Protein AF-A0A7Y8I8N2-F1 (afdb_monomer_lite)

Radius of gyration: 22.4 Å; chains: 1; bounding box: 40×71×46 Å

Secondary structure (DSSP, 8-state):
---SHHHHSSSTTSSSSS------------HHHHHHHTTGGGTEEBGGGTB--S-TTPEE-TT--TT--HHHHHHHHTTSS-BTTB--SS---S-HHHHHHHHHHHHHHHHHTT-

pLDDT: mean 79.4, std 19.0, range [38.12, 97.25]

Sequence (115 aa):
MKNSYIYFLSVLTILTFYGFSGSNYFSKEDGKKIFVDQKCISCHSVKSFDLISKKKDATDFSSGNKTWTAEFLSQYLKKEIKLDGALHKNIFKGTDDQLKTLIDWLLALKTQSKK

Structure (mmCIF, N/CA/C/O backbone):
data_AF-A0A7Y8I8N2-F1
#
_entry.id   AF-A0A7Y8I8N2-F1
#
loop_
_atom_site.group_PDB
_atom_site.id
_atom_site.type_symbol
_atom_site.label_atom_id
_atom_site.label_alt_id
_atom_site.label_comp_id
_atom_site.label_asym_id
_atom_site.label_entity_id
_atom_site.label_seq_id
_atom_site.pdbx_PDB_ins_code
_atom_site.Cartn_x
_atom_site.Cartn_y
_atom_site.Cartn_z
_atom_site.occupancy
_atom_site.B_iso_or_equiv
_atom_site.auth_seq_id
_atom_site.auth_comp_id
_atom_site.auth_asym_id
_atom_site.auth_atom_id
_atom_site.pdbx_PDB_model_num
ATOM 1 N N . MET A 1 1 ? -18.985 -58.418 31.004 1.00 50.75 1 MET A N 1
ATOM 2 C CA . MET A 1 1 ? -17.707 -57.859 30.507 1.00 50.75 1 MET A CA 1
ATOM 3 C C . MET A 1 1 ? -17.986 -57.034 29.251 1.00 50.75 1 MET A C 1
ATOM 5 O O . MET A 1 1 ? -17.955 -57.576 28.158 1.00 50.75 1 MET A O 1
ATOM 9 N N . LYS A 1 2 ? -18.413 -55.772 29.390 1.00 53.31 2 LYS A N 1
ATOM 10 C CA . LYS A 1 2 ? -18.952 -54.990 28.256 1.00 53.31 2 LYS A CA 1
ATOM 11 C C . LYS A 1 2 ? -18.627 -53.491 28.325 1.00 53.31 2 LYS A C 1
ATOM 13 O O . LYS A 1 2 ? -19.376 -52.692 27.802 1.00 53.31 2 LYS A O 1
ATOM 18 N N . ASN A 1 3 ? -17.512 -53.085 28.936 1.00 54.12 3 ASN A N 1
ATOM 19 C CA . ASN A 1 3 ? -17.167 -51.654 29.027 1.00 54.12 3 ASN A CA 1
ATOM 20 C C . ASN A 1 3 ? -15.689 -51.328 28.765 1.00 54.12 3 ASN A C 1
ATOM 22 O O . ASN A 1 3 ? -15.259 -50.213 29.027 1.00 54.12 3 ASN A O 1
ATOM 26 N N . SER A 1 4 ? -14.907 -52.253 28.200 1.00 54.69 4 SER A N 1
ATOM 27 C CA . SER A 1 4 ? -13.488 -51.985 27.913 1.00 54.69 4 SER A CA 1
ATOM 28 C C . SER A 1 4 ? -13.265 -51.246 26.580 1.00 54.69 4 SER A C 1
ATOM 3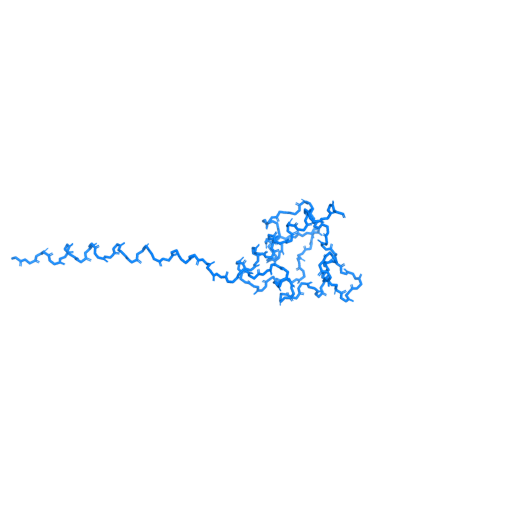0 O O . SER A 1 4 ? -12.298 -50.506 26.440 1.00 54.69 4 SER A O 1
ATOM 32 N N . TYR A 1 5 ? -14.207 -51.340 25.635 1.00 56.31 5 TYR A N 1
ATOM 33 C CA . TYR A 1 5 ? -14.084 -50.699 24.317 1.00 56.31 5 TYR A CA 1
ATOM 34 C C . TYR A 1 5 ? -14.380 -49.189 24.309 1.00 56.31 5 TYR A C 1
ATOM 36 O O . TYR A 1 5 ? -13.996 -48.504 23.369 1.00 56.31 5 TYR A O 1
ATOM 44 N N . ILE A 1 6 ? -15.018 -48.649 25.355 1.00 54.25 6 ILE A N 1
ATOM 45 C CA . ILE A 1 6 ? -15.350 -47.214 25.444 1.00 54.25 6 ILE A CA 1
ATOM 46 C C . ILE A 1 6 ? -14.139 -46.383 25.901 1.00 54.25 6 ILE A C 1
ATOM 48 O O . ILE A 1 6 ? -13.998 -45.236 25.491 1.00 54.25 6 ILE A O 1
ATOM 52 N N . TYR A 1 7 ? -13.219 -46.969 26.673 1.00 50.97 7 TYR A N 1
ATOM 53 C CA . TYR A 1 7 ? -12.001 -46.283 27.124 1.00 50.97 7 TYR A CA 1
ATOM 54 C C . TYR A 1 7 ? -10.848 -46.348 26.115 1.00 50.97 7 TYR A C 1
ATOM 56 O O . TYR A 1 7 ? -9.945 -45.522 26.166 1.00 50.97 7 TYR A O 1
ATOM 64 N N . PHE A 1 8 ? -10.888 -47.286 25.163 1.00 50.41 8 PHE A N 1
ATOM 65 C CA . PHE A 1 8 ? -9.920 -47.335 24.061 1.00 50.41 8 PHE A CA 1
ATOM 66 C C . PHE A 1 8 ? -10.277 -46.376 22.911 1.00 50.41 8 PHE A C 1
ATOM 68 O O . PHE A 1 8 ? -9.403 -45.995 22.137 1.00 50.41 8 PHE A O 1
ATOM 75 N N . LEU A 1 9 ? -11.543 -45.949 22.816 1.00 50.72 9 LEU A N 1
ATOM 76 C CA . LEU A 1 9 ? -12.020 -45.025 21.781 1.00 50.72 9 LEU A CA 1
ATOM 77 C C . LEU A 1 9 ? -11.832 -43.540 22.147 1.00 50.72 9 LEU A C 1
ATOM 79 O O . LEU A 1 9 ? -11.885 -42.682 21.272 1.00 50.72 9 LEU A O 1
ATOM 83 N N . SER A 1 10 ? -11.607 -43.224 23.424 1.00 49.69 10 SER A N 1
ATOM 84 C CA . SER A 1 10 ? -11.447 -41.850 23.922 1.00 49.69 10 SER A CA 1
ATOM 85 C C . SER A 1 10 ? -9.995 -41.362 23.972 1.00 49.69 10 SER A C 1
ATOM 87 O O . SER A 1 10 ? -9.762 -40.164 24.101 1.00 49.69 10 SER A O 1
ATOM 89 N N . VAL A 1 11 ? -9.011 -42.253 23.815 1.00 51.78 11 VAL A N 1
ATOM 90 C CA . VAL A 1 11 ? -7.581 -41.881 23.784 1.00 51.78 11 VAL A CA 1
ATOM 91 C C . VAL A 1 11 ? -7.078 -41.649 22.350 1.00 51.78 11 VAL A C 1
ATOM 93 O O . VAL A 1 11 ? -6.080 -40.962 22.148 1.00 51.78 11 VAL A O 1
ATOM 96 N N . LEU A 1 12 ? -7.797 -42.135 21.329 1.00 50.66 12 LEU A N 1
ATOM 97 C CA . LEU A 1 12 ? -7.405 -41.972 19.921 1.00 50.66 12 LEU A CA 1
ATOM 98 C C . LEU A 1 12 ? -7.930 -40.683 19.257 1.00 50.66 12 LEU A C 1
ATOM 100 O O . LEU A 1 12 ? -7.513 -40.352 18.152 1.00 50.66 12 LEU A O 1
ATOM 104 N N . THR A 1 13 ? -8.812 -39.928 19.914 1.00 50.84 13 THR A N 1
ATOM 105 C CA . THR A 1 13 ? -9.381 -38.661 19.403 1.00 50.84 13 THR A CA 1
ATOM 106 C C . THR A 1 13 ? -8.628 -37.408 19.860 1.00 50.84 13 THR A C 1
ATOM 108 O O . THR A 1 13 ? -9.007 -36.299 19.495 1.00 50.84 13 THR A O 1
ATOM 111 N N . ILE A 1 14 ? -7.534 -37.563 20.615 1.00 53.31 14 ILE A N 1
ATOM 112 C CA . ILE A 1 14 ? -6.675 -36.448 21.061 1.00 53.31 14 ILE A CA 1
ATOM 113 C C . ILE A 1 14 ? -5.451 -36.269 20.130 1.00 53.31 14 ILE A C 1
ATOM 115 O O . ILE A 1 14 ? -4.766 -35.252 20.190 1.00 53.31 14 ILE A O 1
ATOM 119 N N . LEU A 1 15 ? -5.210 -37.192 19.186 1.00 51.09 15 LEU A N 1
ATOM 120 C CA . LEU A 1 15 ? -4.103 -37.099 18.217 1.00 51.09 15 LEU A CA 1
ATOM 121 C C . LEU A 1 15 ? -4.466 -36.482 16.853 1.00 51.09 15 LEU A C 1
ATOM 123 O O . LEU A 1 15 ? -3.602 -36.383 15.988 1.00 51.09 15 LEU A O 1
ATOM 127 N N . THR A 1 16 ? -5.700 -36.023 16.643 1.00 50.25 16 THR A N 1
ATOM 128 C CA . THR A 1 16 ? -6.102 -35.324 15.403 1.00 50.25 16 THR A CA 1
ATOM 129 C C . THR A 1 16 ? -6.195 -33.803 15.553 1.00 50.25 16 THR A C 1
ATOM 131 O O . THR A 1 16 ? -6.553 -33.124 14.597 1.00 50.25 16 THR A O 1
ATOM 134 N N . PHE A 1 17 ? -5.828 -33.246 16.714 1.00 54.56 17 PHE A N 1
ATOM 135 C CA . PHE A 1 17 ? -5.774 -31.792 16.952 1.00 54.56 17 PHE A CA 1
ATOM 136 C C . PHE A 1 17 ? -4.346 -31.245 17.141 1.00 54.56 17 PHE A C 1
ATOM 138 O O . PHE A 1 17 ? -4.160 -30.141 17.639 1.00 54.56 17 PHE A O 1
ATOM 145 N N . TYR A 1 18 ? -3.330 -31.998 16.710 1.00 57.81 18 TYR A N 1
ATOM 146 C CA . TYR A 1 18 ? -1.917 -31.585 16.723 1.00 57.81 18 TYR A CA 1
ATOM 147 C C . TYR A 1 18 ? -1.299 -31.603 15.317 1.00 57.81 18 TYR A C 1
ATOM 149 O O . TYR A 1 18 ? -0.175 -32.054 15.121 1.00 57.81 18 TYR A O 1
ATOM 157 N N . GLY A 1 19 ? -2.049 -31.143 14.310 1.00 56.31 19 GLY A N 1
ATOM 158 C CA . GLY A 1 19 ? -1.653 -31.339 12.912 1.00 56.31 19 GLY A CA 1
ATOM 159 C C . GLY A 1 19 ? -2.003 -30.239 11.918 1.00 56.31 19 GLY A C 1
ATOM 160 O O . GLY A 1 19 ? -1.850 -30.475 10.727 1.00 56.31 19 GLY A O 1
ATOM 161 N N . PHE A 1 20 ? -2.433 -29.050 12.350 1.00 54.66 20 PHE A N 1
ATOM 162 C CA . PHE A 1 20 ? -2.443 -27.879 11.463 1.00 54.66 20 PHE A CA 1
ATOM 163 C C . PHE A 1 20 ? -1.646 -26.726 12.069 1.00 54.66 20 PHE A C 1
ATOM 165 O O . PHE A 1 20 ? -2.067 -25.577 12.087 1.00 54.66 20 PHE A O 1
ATOM 172 N N . SER A 1 21 ? -0.419 -27.027 12.488 1.00 53.41 21 SER A N 1
ATOM 173 C CA . SER A 1 21 ? 0.658 -26.085 12.203 1.00 53.41 21 SER A CA 1
ATOM 174 C C . SER A 1 21 ? 0.997 -26.263 10.730 1.00 53.41 21 SER A C 1
ATOM 176 O O . SER A 1 21 ? 2.037 -26.822 10.377 1.00 53.41 21 SER A O 1
ATOM 178 N N . GLY A 1 22 ? 0.086 -25.810 9.863 1.00 4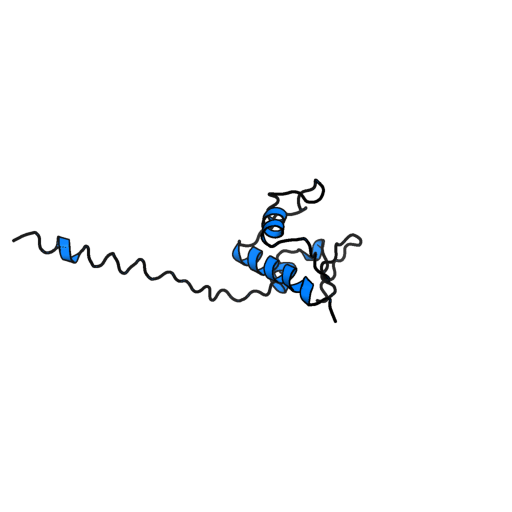6.97 22 GLY A N 1
ATOM 179 C CA . GLY A 1 22 ? 0.484 -25.327 8.558 1.00 46.97 22 GLY A CA 1
ATOM 180 C C . GLY A 1 22 ? 1.473 -24.213 8.847 1.00 46.97 22 GLY A C 1
ATOM 181 O O . GLY A 1 22 ? 1.100 -23.061 9.032 1.00 46.97 22 GLY A O 1
ATOM 182 N N . SER A 1 23 ? 2.750 -24.574 8.988 1.00 46.97 23 SER A N 1
ATOM 183 C CA . SER A 1 23 ? 3.807 -23.648 8.650 1.00 46.97 23 SER A CA 1
ATOM 184 C C . SER A 1 23 ? 3.443 -23.248 7.243 1.00 46.97 23 SER A C 1
ATOM 186 O O . SER A 1 23 ? 3.460 -24.066 6.321 1.00 46.97 23 SER A O 1
ATOM 188 N N . ASN A 1 24 ? 2.935 -22.030 7.133 1.00 47.16 24 ASN A N 1
ATOM 189 C CA . ASN A 1 24 ? 2.609 -21.452 5.869 1.00 47.16 24 ASN A CA 1
ATOM 190 C C . ASN A 1 24 ? 3.947 -21.331 5.124 1.00 47.16 24 ASN A C 1
ATOM 192 O O . ASN A 1 24 ? 4.558 -20.269 5.098 1.00 47.16 24 ASN A O 1
ATOM 196 N N . TYR A 1 25 ? 4.396 -22.414 4.480 1.00 47.25 25 TYR A N 1
ATOM 197 C CA . TYR A 1 25 ? 5.243 -22.401 3.291 1.00 47.25 25 TYR A CA 1
ATOM 198 C C . TYR A 1 25 ? 4.396 -21.851 2.135 1.00 47.25 25 TYR A C 1
ATOM 200 O O . TYR A 1 25 ? 4.304 -22.413 1.049 1.00 47.25 25 TYR A O 1
ATOM 208 N N . PHE A 1 26 ? 3.707 -20.748 2.408 1.00 43.16 26 PHE A N 1
ATOM 209 C CA . PHE A 1 26 ? 3.070 -19.917 1.424 1.00 43.16 26 PHE A CA 1
ATOM 210 C C . PHE A 1 26 ? 4.253 -19.213 0.802 1.00 43.16 26 PHE A C 1
ATOM 212 O O . PHE A 1 26 ? 5.087 -18.638 1.510 1.00 43.16 26 PHE A O 1
ATOM 219 N N . SER A 1 27 ? 4.396 -19.380 -0.508 1.00 46.03 27 SER A N 1
ATOM 220 C CA . SER A 1 27 ? 5.404 -18.686 -1.291 1.00 46.03 27 SER A CA 1
ATOM 221 C C . SER A 1 27 ? 5.476 -17.260 -0.767 1.00 46.03 27 SER A C 1
ATOM 223 O O . SER A 1 27 ? 4.440 -16.609 -0.666 1.00 46.03 27 SER A O 1
ATOM 225 N N . LYS A 1 28 ? 6.660 -16.828 -0.324 1.00 51.91 28 LYS A N 1
ATOM 226 C CA . LYS A 1 28 ? 6.896 -15.480 0.192 1.00 51.91 28 LYS A CA 1
ATOM 227 C C . LYS A 1 28 ? 6.669 -14.515 -0.971 1.00 51.91 28 LYS A C 1
ATOM 229 O O . LYS A 1 28 ? 7.619 -14.111 -1.634 1.00 51.91 28 LYS A O 1
ATOM 234 N N . GLU A 1 29 ? 5.407 -14.265 -1.306 1.00 58.75 29 GLU A N 1
ATOM 235 C CA . GLU A 1 29 ? 5.004 -13.313 -2.321 1.00 58.75 29 GLU A CA 1
ATOM 236 C C . GLU A 1 29 ? 5.594 -11.989 -1.863 1.00 58.75 29 GLU A C 1
ATOM 238 O O . GLU A 1 29 ? 5.284 -11.501 -0.782 1.00 58.75 29 GLU A O 1
ATOM 243 N N . ASP A 1 30 ? 6.542 -11.460 -2.629 1.00 84.19 30 ASP A N 1
ATOM 244 C CA . ASP A 1 30 ? 7.185 -10.201 -2.283 1.00 84.19 30 ASP A CA 1
ATOM 245 C C . ASP A 1 30 ? 6.102 -9.111 -2.193 1.00 84.19 30 ASP A C 1
ATOM 247 O O . ASP A 1 30 ? 5.234 -9.019 -3.067 1.00 84.19 30 ASP A O 1
ATOM 251 N N . GLY A 1 31 ? 6.138 -8.263 -1.162 1.00 90.38 31 GLY A N 1
ATOM 252 C CA . GLY A 1 31 ? 5.200 -7.146 -1.033 1.00 90.38 31 GLY A CA 1
ATOM 253 C C . GLY A 1 31 ? 5.213 -6.240 -2.270 1.00 90.38 31 GLY A C 1
ATOM 254 O O . GLY A 1 31 ? 4.163 -5.726 -2.664 1.00 90.38 31 GLY A O 1
ATOM 255 N N . LYS A 1 32 ? 6.356 -6.157 -2.972 1.00 91.81 32 LYS A N 1
ATOM 256 C CA . LYS A 1 32 ? 6.457 -5.522 -4.296 1.00 91.81 32 LYS A CA 1
ATOM 257 C C . LYS A 1 32 ? 5.524 -6.168 -5.327 1.00 91.81 32 LYS A C 1
ATOM 259 O O . LYS A 1 32 ? 4.849 -5.462 -6.075 1.00 91.81 32 LYS A O 1
ATOM 264 N N . LYS A 1 33 ? 5.479 -7.501 -5.388 1.00 94.00 33 LYS A N 1
ATOM 265 C CA . LYS A 1 33 ? 4.609 -8.249 -6.306 1.00 94.00 33 LYS A CA 1
ATOM 266 C C . LYS A 1 33 ? 3.139 -8.025 -5.959 1.00 94.00 33 LYS A C 1
ATOM 268 O O . LYS A 1 33 ? 2.359 -7.697 -6.850 1.00 94.00 33 LYS A O 1
ATOM 273 N N . ILE A 1 34 ? 2.783 -8.095 -4.676 1.00 95.12 34 ILE A N 1
ATOM 274 C CA . ILE A 1 34 ? 1.408 -7.849 -4.213 1.00 95.12 34 ILE A CA 1
ATOM 275 C C . ILE A 1 34 ? 0.954 -6.432 -4.587 1.00 95.12 34 ILE A C 1
ATOM 277 O O . ILE A 1 34 ? -0.161 -6.254 -5.069 1.00 95.12 34 ILE A O 1
ATOM 281 N N . PHE A 1 35 ? 1.821 -5.424 -4.450 1.00 94.62 35 PHE A N 1
ATOM 282 C CA . PHE A 1 35 ? 1.521 -4.044 -4.849 1.00 94.62 35 PHE A CA 1
ATOM 283 C C . PHE A 1 35 ? 1.140 -3.923 -6.337 1.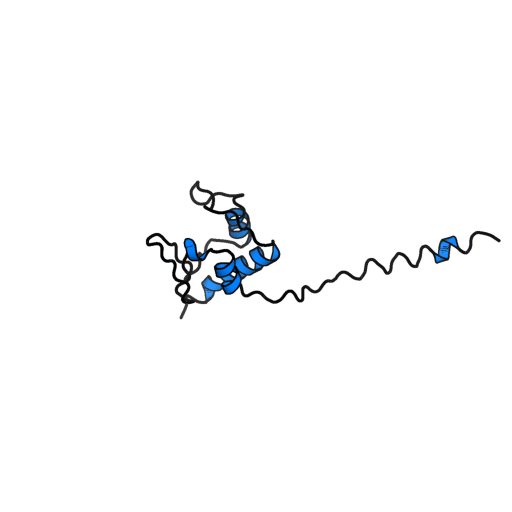00 94.62 35 PHE A C 1
ATOM 285 O O . PHE A 1 35 ? 0.231 -3.169 -6.701 1.00 94.62 35 PHE A O 1
ATOM 292 N N . VAL A 1 36 ? 1.820 -4.670 -7.210 1.00 94.19 36 VAL A N 1
ATOM 293 C CA . VAL A 1 36 ? 1.527 -4.696 -8.649 1.00 94.19 36 VAL A CA 1
ATOM 294 C C . VAL A 1 36 ? 0.247 -5.484 -8.931 1.00 94.19 36 VAL A C 1
ATOM 296 O O . VAL A 1 36 ? -0.655 -4.961 -9.589 1.00 94.19 36 VAL A O 1
ATOM 299 N N . ASP A 1 37 ? 0.133 -6.696 -8.390 1.00 94.94 37 ASP A N 1
ATOM 300 C CA . ASP A 1 37 ? -0.990 -7.609 -8.638 1.00 94.94 37 ASP A CA 1
ATOM 301 C C . ASP A 1 37 ? -2.320 -7.039 -8.121 1.00 94.94 37 ASP A C 1
ATOM 303 O O . ASP A 1 37 ? -3.358 -7.144 -8.777 1.00 94.94 37 ASP A O 1
ATOM 307 N N . GLN A 1 38 ? -2.282 -6.340 -6.983 1.00 95.25 38 GLN A N 1
ATOM 308 C CA . GLN A 1 38 ? -3.434 -5.656 -6.383 1.00 95.25 38 GLN A CA 1
ATOM 309 C C . GLN A 1 38 ? -3.683 -4.266 -6.991 1.00 95.25 38 GLN A C 1
ATOM 311 O O . GLN A 1 38 ? -4.518 -3.500 -6.506 1.00 95.25 38 GLN A O 1
ATOM 316 N N . LYS A 1 39 ? -2.997 -3.938 -8.097 1.00 94.62 39 LYS A N 1
ATOM 317 C CA . LYS A 1 39 ? -3.174 -2.713 -8.890 1.00 94.62 39 LYS A CA 1
ATOM 318 C C . LYS A 1 39 ? -2.935 -1.422 -8.100 1.00 94.62 39 LYS A C 1
ATO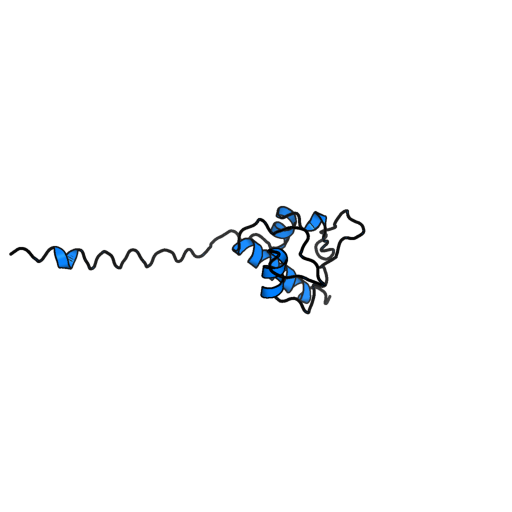M 320 O O . LYS A 1 39 ? -3.446 -0.367 -8.491 1.00 94.62 39 LYS A O 1
ATOM 325 N N . CYS A 1 40 ? -2.126 -1.449 -7.041 1.00 94.88 40 CYS A N 1
ATOM 326 C CA . CYS A 1 40 ? -1.782 -0.254 -6.265 1.00 94.88 40 CYS A CA 1
ATOM 327 C C . CYS A 1 40 ? -1.061 0.792 -7.139 1.00 94.88 40 CYS A C 1
ATOM 329 O O . CYS A 1 40 ? -1.336 1.988 -7.023 1.00 94.88 40 CYS A O 1
ATOM 331 N N . ILE A 1 41 ? -0.254 0.340 -8.111 1.00 94.94 41 ILE A N 1
ATOM 332 C CA . ILE A 1 41 ? 0.454 1.198 -9.083 1.00 94.94 41 ILE A CA 1
ATOM 333 C C . ILE A 1 41 ? -0.478 2.070 -9.951 1.00 94.94 41 ILE A C 1
ATOM 335 O O . ILE A 1 41 ? -0.072 3.075 -10.535 1.00 94.94 41 ILE A O 1
ATOM 339 N N . SER A 1 42 ? -1.771 1.737 -10.024 1.00 94.06 42 SER A N 1
ATOM 340 C CA . SER A 1 42 ? -2.754 2.535 -10.773 1.00 94.06 42 SER A CA 1
ATOM 341 C C . SER A 1 42 ? -3.010 3.922 -10.168 1.00 94.06 42 SER A C 1
ATOM 343 O O . SER A 1 42 ? -3.500 4.807 -10.872 1.00 94.06 42 SER A O 1
ATOM 345 N N . CYS A 1 43 ? -2.687 4.114 -8.885 1.00 95.06 43 CYS A N 1
ATOM 346 C CA . CYS A 1 43 ? -2.865 5.372 -8.155 1.00 95.06 43 CYS A CA 1
ATOM 347 C C . CYS A 1 43 ? -1.636 5.785 -7.336 1.00 95.06 43 CYS A C 1
ATOM 349 O O . CYS A 1 43 ? -1.566 6.933 -6.911 1.00 95.06 43 CYS A O 1
ATOM 351 N N . HIS A 1 44 ? -0.692 4.874 -7.101 1.00 94.38 44 HIS A N 1
ATOM 352 C CA . HIS A 1 44 ? 0.464 5.108 -6.244 1.00 94.38 44 HIS A CA 1
ATOM 353 C C . HIS A 1 44 ? 1.762 4.771 -6.968 1.00 94.38 44 HIS A C 1
ATOM 355 O O . HIS A 1 44 ? 1.775 3.922 -7.855 1.00 94.38 44 HIS A O 1
ATOM 361 N N . SER A 1 45 ? 2.855 5.416 -6.576 1.00 94.94 45 SER A N 1
ATOM 362 C CA . SER A 1 45 ? 4.200 5.079 -7.049 1.00 94.94 45 SER A CA 1
ATOM 363 C C . SER A 1 45 ? 5.072 4.584 -5.894 1.00 94.94 45 SER A C 1
ATOM 365 O O . SER A 1 45 ? 4.817 4.903 -4.735 1.00 94.94 45 SER A O 1
ATOM 367 N N . VAL A 1 46 ? 6.099 3.806 -6.228 1.00 92.25 46 VAL A N 1
ATOM 368 C CA . VAL A 1 46 ? 7.266 3.525 -5.385 1.00 92.25 46 VAL A CA 1
ATOM 369 C C . VAL A 1 46 ? 8.487 3.661 -6.291 1.00 92.25 46 VAL A C 1
ATOM 371 O O . VAL A 1 46 ? 9.004 2.683 -6.837 1.00 92.25 46 VAL A O 1
ATOM 374 N N . LYS A 1 47 ? 8.901 4.907 -6.524 1.00 90.44 47 LYS A N 1
ATOM 375 C CA . LYS A 1 47 ? 10.015 5.259 -7.419 1.00 90.44 47 LYS A CA 1
ATOM 376 C C . LYS A 1 47 ? 11.332 4.586 -7.032 1.00 90.44 47 LYS A C 1
ATOM 378 O O . LYS A 1 47 ? 12.074 4.205 -7.924 1.00 90.44 47 LYS A O 1
ATOM 383 N N . SER A 1 48 ? 11.590 4.357 -5.741 1.00 86.94 48 SER A N 1
ATOM 384 C CA . SER A 1 48 ? 12.778 3.617 -5.274 1.00 86.94 48 SER A CA 1
ATOM 385 C C . SER A 1 48 ? 12.848 2.158 -5.753 1.00 86.94 48 SER A C 1
ATOM 387 O O . SER A 1 48 ? 13.893 1.528 -5.631 1.00 86.94 48 SER A O 1
ATOM 389 N N . PHE A 1 49 ? 11.755 1.622 -6.308 1.00 87.62 49 PHE A N 1
ATOM 390 C CA . PHE A 1 49 ? 11.659 0.276 -6.881 1.00 87.62 49 PHE A CA 1
ATOM 391 C C . PHE A 1 49 ? 11.202 0.284 -8.352 1.00 87.62 49 PHE A C 1
ATOM 393 O O . PHE A 1 49 ? 10.724 -0.749 -8.839 1.00 87.62 49 PHE A O 1
ATOM 400 N N . ASP A 1 50 ? 11.307 1.433 -9.032 1.00 89.50 50 ASP A N 1
ATOM 401 C CA . ASP A 1 50 ? 10.875 1.662 -10.421 1.00 89.50 50 ASP A CA 1
ATOM 402 C C . ASP A 1 50 ? 9.384 1.372 -10.678 1.00 89.50 50 ASP A C 1
ATOM 404 O O . ASP A 1 50 ? 8.952 1.082 -11.795 1.00 89.50 50 ASP A O 1
ATOM 408 N N . LEU A 1 51 ? 8.555 1.467 -9.635 1.00 91.56 51 LEU A N 1
ATOM 409 C CA . LEU A 1 51 ? 7.107 1.311 -9.742 1.00 91.56 51 LEU A CA 1
ATOM 410 C C . LEU A 1 51 ? 6.463 2.679 -9.956 1.00 91.56 51 LEU A C 1
ATOM 412 O O . LEU A 1 51 ? 6.127 3.378 -9.001 1.00 91.56 51 LEU A O 1
ATOM 416 N N . ILE A 1 52 ? 6.303 3.069 -11.218 1.00 93.19 52 ILE A N 1
ATOM 417 C CA . ILE A 1 52 ? 5.824 4.402 -11.597 1.00 93.19 52 ILE A CA 1
ATOM 418 C C . ILE A 1 52 ? 4.366 4.347 -12.053 1.00 93.19 52 ILE A C 1
ATOM 420 O O . ILE A 1 52 ? 4.024 3.678 -13.031 1.00 93.19 52 ILE A O 1
ATOM 424 N N . SER A 1 53 ? 3.497 5.091 -11.368 1.00 94.69 53 SER A N 1
ATOM 425 C CA . SER A 1 53 ? 2.128 5.292 -11.834 1.00 94.69 53 SER A CA 1
ATOM 426 C C . SER A 1 53 ? 2.088 6.199 -13.062 1.00 94.69 53 SER A C 1
ATOM 428 O O . SER A 1 53 ? 2.844 7.160 -13.175 1.00 94.69 53 SER A O 1
ATOM 430 N N . LYS A 1 54 ? 1.128 5.951 -13.957 1.00 91.12 54 LYS A N 1
ATOM 431 C CA . LYS A 1 54 ? 0.854 6.830 -15.107 1.00 91.12 54 LYS A CA 1
ATOM 432 C C . LYS A 1 54 ? 0.056 8.086 -14.727 1.00 91.12 54 LYS A C 1
ATOM 434 O O . LYS A 1 54 ? -0.137 8.961 -15.568 1.00 91.12 54 LYS A O 1
ATOM 439 N N . LYS A 1 55 ? -0.455 8.170 -13.494 1.00 91.19 55 LYS A N 1
ATOM 440 C CA . LYS A 1 55 ? -1.243 9.315 -13.023 1.00 91.19 55 LYS A CA 1
ATOM 441 C C . LYS A 1 55 ? -0.345 10.451 -12.541 1.00 91.19 55 LYS A C 1
ATOM 443 O O . LYS A 1 55 ? 0.618 10.220 -11.818 1.00 91.19 55 LYS A O 1
ATOM 448 N N . LYS A 1 56 ? -0.706 11.685 -12.905 1.00 85.81 56 LYS A N 1
ATOM 449 C CA . LYS A 1 56 ? 0.014 12.904 -12.494 1.00 85.81 56 LYS A CA 1
ATOM 450 C C . LYS A 1 56 ? -0.128 13.194 -10.996 1.00 85.81 56 LYS A C 1
ATOM 452 O O . LYS A 1 56 ? 0.784 13.756 -10.407 1.00 85.81 56 LYS A O 1
ATOM 457 N N . ASP A 1 57 ? -1.247 12.794 -10.394 1.00 87.44 57 ASP A N 1
ATOM 458 C CA . ASP A 1 57 ? -1.580 12.964 -8.974 1.00 87.44 57 ASP A CA 1
ATOM 459 C C . ASP A 1 57 ? -1.225 11.733 -8.120 1.00 87.44 57 ASP A C 1
ATOM 461 O O . ASP A 1 57 ? -1.727 11.577 -7.008 1.00 87.44 57 ASP A O 1
ATOM 465 N N . ALA A 1 58 ? -0.385 10.826 -8.631 1.00 89.69 58 ALA A N 1
ATOM 466 C CA . ALA A 1 58 ? -0.030 9.619 -7.903 1.00 89.69 58 ALA A CA 1
ATOM 467 C C . ALA A 1 58 ? 0.805 9.932 -6.656 1.00 89.69 58 ALA A C 1
ATOM 469 O O . ALA A 1 58 ? 1.893 10.504 -6.746 1.00 89.69 58 ALA A O 1
ATOM 470 N N . THR A 1 59 ? 0.332 9.491 -5.491 1.00 89.88 59 THR A N 1
ATOM 471 C CA . THR A 1 59 ? 1.111 9.567 -4.250 1.00 89.88 59 THR A CA 1
ATOM 472 C C . THR A 1 59 ? 2.281 8.588 -4.320 1.00 89.88 59 THR A C 1
ATOM 474 O O . THR A 1 59 ? 2.082 7.408 -4.613 1.00 89.88 59 THR A O 1
ATOM 477 N N . ASP A 1 60 ? 3.495 9.064 -4.050 1.00 89.88 60 ASP A N 1
ATOM 478 C CA . ASP A 1 60 ? 4.703 8.237 -4.017 1.00 89.88 60 ASP A CA 1
ATOM 479 C C . ASP A 1 60 ? 5.021 7.779 -2.588 1.00 89.88 60 ASP A C 1
ATOM 481 O O . ASP A 1 60 ? 5.026 8.587 -1.660 1.00 89.88 60 ASP A O 1
ATOM 485 N N . PHE A 1 61 ? 5.309 6.489 -2.418 1.00 86.88 61 PHE A N 1
ATOM 486 C CA . PHE A 1 61 ? 5.646 5.875 -1.132 1.00 86.88 61 PHE A CA 1
ATOM 487 C C . PHE A 1 61 ? 7.124 5.491 -1.005 1.00 86.88 61 PHE A C 1
ATOM 489 O O . PHE A 1 61 ? 7.485 4.818 -0.042 1.00 86.88 61 PHE A O 1
ATOM 496 N N . SER A 1 62 ? 7.994 5.935 -1.921 1.00 83.31 62 SER A N 1
ATOM 497 C CA . SER A 1 62 ? 9.441 5.639 -1.892 1.00 83.31 62 SER A CA 1
ATOM 498 C C . SER A 1 62 ? 10.119 5.914 -0.549 1.00 83.31 62 SER A C 1
ATOM 500 O O . SER A 1 62 ? 11.026 5.183 -0.163 1.00 83.31 62 SER A O 1
ATOM 502 N N . SER A 1 63 ? 9.688 6.961 0.157 1.00 70.88 63 SER A N 1
ATOM 503 C CA . SER A 1 63 ? 10.231 7.364 1.458 1.00 70.88 63 SER A CA 1
ATOM 504 C C . SER A 1 63 ? 9.503 6.743 2.658 1.00 70.88 63 SER A C 1
ATOM 506 O O . SER A 1 63 ? 9.946 6.902 3.799 1.00 70.88 63 SER A O 1
ATOM 508 N N . GLY A 1 64 ? 8.399 6.025 2.415 1.00 69.44 64 GLY A N 1
ATOM 509 C CA . GLY A 1 64 ? 7.448 5.585 3.433 1.00 69.44 64 GLY A CA 1
ATOM 510 C C . GLY A 1 64 ? 6.805 6.753 4.201 1.00 69.44 64 GLY A C 1
ATOM 511 O O . GLY A 1 64 ? 7.297 7.880 4.212 1.00 69.44 64 GLY A O 1
ATOM 512 N N . ASN A 1 65 ? 5.698 6.497 4.902 1.00 76.12 65 ASN A N 1
ATOM 513 C CA . ASN A 1 65 ? 5.163 7.463 5.866 1.00 76.12 65 ASN A CA 1
ATOM 514 C C . ASN A 1 65 ? 5.565 7.060 7.288 1.00 76.12 65 ASN A C 1
ATOM 516 O O . ASN A 1 65 ? 5.156 6.009 7.785 1.00 76.12 65 ASN A O 1
ATOM 520 N N . LYS A 1 66 ? 6.360 7.895 7.965 1.00 71.69 66 LYS A N 1
ATOM 521 C CA . LYS A 1 66 ? 6.894 7.589 9.300 1.00 71.69 66 LYS A CA 1
ATOM 522 C C . LYS A 1 66 ? 5.806 7.431 10.364 1.00 71.69 66 LYS A C 1
ATOM 524 O O . LYS A 1 66 ? 6.012 6.627 11.267 1.00 71.69 66 LYS A O 1
ATOM 529 N N . THR A 1 67 ? 4.659 8.093 10.224 1.00 80.19 67 THR A N 1
ATOM 530 C CA . THR A 1 67 ? 3.584 8.072 11.230 1.00 80.19 67 THR A CA 1
ATOM 531 C C . THR A 1 67 ? 2.615 6.904 11.068 1.00 80.19 67 THR A C 1
ATOM 533 O O . THR A 1 67 ? 1.933 6.543 12.021 1.00 80.19 67 THR A O 1
ATOM 536 N N . TRP A 1 68 ? 2.562 6.274 9.893 1.00 88.50 68 TRP A N 1
ATOM 537 C CA . TRP A 1 68 ? 1.639 5.167 9.646 1.00 88.50 68 TRP A CA 1
ATOM 538 C C . TRP A 1 68 ? 2.116 3.871 10.304 1.00 88.50 68 TRP A C 1
ATOM 540 O O . TRP A 1 68 ? 3.275 3.468 10.145 1.00 88.50 68 TRP A O 1
ATOM 550 N N . THR A 1 69 ? 1.210 3.215 11.026 1.00 92.06 69 THR A N 1
ATOM 551 C CA . THR A 1 69 ? 1.411 1.912 11.674 1.00 92.06 69 THR A CA 1
ATOM 552 C C . THR A 1 69 ? 0.823 0.786 10.823 1.00 92.06 69 THR A C 1
ATOM 554 O O . THR A 1 69 ? 0.040 1.033 9.902 1.00 92.06 69 THR A O 1
ATOM 557 N N . ALA A 1 70 ? 1.186 -0.464 11.128 1.00 93.06 70 ALA A N 1
ATOM 558 C CA . ALA A 1 70 ? 0.609 -1.626 10.452 1.00 93.06 70 ALA A CA 1
ATOM 559 C C . ALA A 1 70 ? -0.913 -1.703 10.647 1.00 93.06 70 ALA A C 1
ATOM 561 O O . ALA A 1 70 ? -1.649 -1.962 9.698 1.00 93.06 70 ALA A O 1
ATOM 562 N N . GLU A 1 71 ? -1.381 -1.404 11.860 1.00 95.06 71 GLU A N 1
ATOM 563 C CA . GLU A 1 71 ? -2.805 -1.378 12.193 1.00 95.06 71 GLU A CA 1
ATOM 564 C C . GLU A 1 71 ? -3.556 -0.304 11.396 1.00 95.06 71 GLU A C 1
ATOM 566 O O . GLU A 1 71 ? -4.553 -0.613 10.745 1.00 95.06 71 GLU A O 1
ATOM 571 N N . PHE A 1 72 ? -3.022 0.924 11.354 1.00 95.00 72 PHE A N 1
ATOM 572 C CA . PHE A 1 72 ? -3.600 2.009 10.561 1.00 95.00 72 PHE A CA 1
ATOM 573 C C . PHE A 1 72 ? -3.713 1.622 9.081 1.00 95.00 72 PHE A C 1
ATOM 575 O O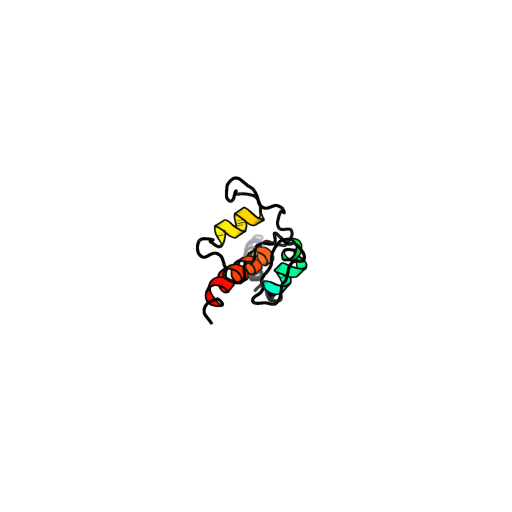 . PHE A 1 72 ? -4.769 1.782 8.475 1.00 95.00 72 PHE A O 1
ATOM 582 N N . LEU A 1 73 ? -2.638 1.087 8.491 1.00 94.75 73 LEU A N 1
ATOM 583 C CA . LEU A 1 73 ? -2.637 0.692 7.082 1.00 94.75 73 LEU A CA 1
ATOM 584 C C . LEU A 1 73 ? -3.641 -0.427 6.798 1.00 94.75 73 LEU A C 1
ATOM 586 O O . LEU A 1 73 ? -4.334 -0.368 5.785 1.00 94.75 73 LEU A O 1
ATOM 590 N N . SER A 1 74 ? -3.745 -1.410 7.693 1.00 96.62 74 SER A N 1
ATOM 591 C CA . SER A 1 74 ? -4.705 -2.508 7.571 1.00 96.62 74 SER A CA 1
ATOM 592 C C . SER A 1 74 ? -6.139 -1.983 7.537 1.00 96.62 74 SER A C 1
ATOM 594 O O . SER A 1 74 ? -6.858 -2.205 6.560 1.00 96.62 74 SER A O 1
ATOM 596 N N . GLN A 1 75 ? -6.521 -1.189 8.540 1.00 97.12 75 GLN A N 1
ATOM 597 C CA . GLN A 1 75 ? -7.866 -0.623 8.645 1.00 97.12 75 GLN A CA 1
ATOM 598 C C . GLN A 1 75 ? -8.167 0.344 7.487 1.00 97.12 75 GLN A C 1
ATOM 600 O O . GLN A 1 75 ? -9.255 0.323 6.909 1.00 97.12 75 GLN A O 1
ATOM 605 N N . TYR A 1 76 ? -7.202 1.178 7.084 1.00 96.12 76 TYR A N 1
ATOM 606 C CA . TYR A 1 76 ? -7.401 2.146 6.003 1.00 96.12 76 TYR A CA 1
ATOM 607 C C . TYR A 1 76 ? -7.580 1.467 4.636 1.00 96.12 76 TYR A C 1
ATOM 609 O O . TYR A 1 76 ? -8.472 1.842 3.870 1.00 96.12 76 TYR A O 1
ATOM 617 N N . LEU A 1 77 ? -6.796 0.423 4.336 1.00 96.00 77 LEU A N 1
ATOM 618 C CA . LEU A 1 77 ? -6.920 -0.361 3.098 1.00 96.00 77 LEU A CA 1
ATOM 619 C C . LEU A 1 77 ? -8.196 -1.220 3.062 1.00 96.00 77 LEU A C 1
ATOM 621 O O . LEU A 1 77 ? -8.711 -1.506 1.976 1.00 96.00 77 LEU A O 1
ATOM 625 N N . LYS A 1 78 ? -8.743 -1.567 4.232 1.00 96.44 78 LYS A N 1
ATOM 626 C CA . LYS A 1 78 ? -10.073 -2.176 4.397 1.00 96.44 78 LYS A CA 1
ATOM 627 C C . LYS A 1 78 ? -11.221 -1.155 4.426 1.00 96.44 78 LYS A C 1
ATOM 629 O O . LYS A 1 78 ? -12.381 -1.551 4.428 1.00 96.44 78 LYS A O 1
ATOM 634 N N . LYS A 1 79 ? -10.920 0.151 4.357 1.00 97.25 79 LYS A N 1
ATOM 635 C CA . LYS A 1 79 ? -11.876 1.271 4.482 1.00 97.25 79 LYS A CA 1
ATOM 636 C C . LYS A 1 79 ? -12.653 1.298 5.807 1.00 97.25 79 LYS A C 1
ATOM 638 O O . LYS A 1 79 ? -13.780 1.784 5.855 1.00 97.25 79 LYS A O 1
ATOM 643 N N . GLU A 1 80 ? -12.046 0.816 6.879 1.00 96.06 80 GLU A N 1
ATOM 644 C CA . GLU A 1 80 ? -12.618 0.844 8.229 1.00 96.06 80 GLU A CA 1
ATOM 645 C C . GLU A 1 80 ? -12.386 2.204 8.907 1.00 96.06 80 GLU A C 1
ATOM 647 O O . GLU A 1 80 ? -13.205 2.657 9.704 1.00 96.06 80 GLU A O 1
ATOM 652 N N . ILE A 1 81 ? -11.306 2.898 8.531 1.00 96.19 81 ILE A N 1
ATOM 653 C CA . ILE A 1 81 ? -10.959 4.234 9.027 1.00 96.19 81 ILE A CA 1
ATOM 654 C C . ILE A 1 81 ? -10.740 5.229 7.890 1.00 96.19 81 ILE A C 1
ATOM 656 O O . ILE A 1 81 ? -10.521 4.859 6.734 1.00 96.19 81 ILE A O 1
ATOM 660 N N . LYS A 1 82 ? -10.769 6.517 8.241 1.00 95.44 82 LYS A N 1
ATOM 661 C CA . LYS A 1 82 ? -10.530 7.640 7.332 1.00 95.44 82 LYS A CA 1
ATOM 662 C C . LYS A 1 82 ? -9.145 8.242 7.557 1.00 95.44 82 LYS A C 1
ATOM 664 O O . LYS A 1 82 ? -8.707 8.378 8.695 1.00 95.44 82 LYS A O 1
ATOM 669 N N . LEU A 1 83 ? -8.516 8.677 6.472 1.00 90.00 83 LEU A N 1
ATOM 670 C CA . LEU A 1 83 ? -7.368 9.577 6.468 1.00 90.00 83 LEU A CA 1
ATOM 671 C C . LEU A 1 83 ? -7.864 10.942 5.984 1.00 90.00 83 LEU A C 1
ATOM 673 O O . LEU A 1 83 ? -8.483 11.020 4.924 1.00 90.00 83 LEU A O 1
ATOM 677 N N . ASP A 1 84 ? -7.660 11.992 6.777 1.00 89.25 84 ASP A N 1
ATOM 678 C CA . ASP A 1 84 ? -8.090 13.363 6.453 1.00 89.25 84 ASP A CA 1
ATOM 679 C C . ASP A 1 84 ? -9.575 13.465 6.046 1.00 89.25 84 ASP A C 1
ATOM 681 O O . ASP A 1 84 ? -9.961 14.160 5.110 1.00 89.25 84 ASP A O 1
ATOM 685 N N . GLY A 1 85 ? -10.436 12.710 6.737 1.00 93.31 85 GLY A N 1
ATOM 686 C CA . GLY A 1 85 ? -11.881 12.684 6.484 1.00 93.31 85 GLY A CA 1
ATOM 687 C C . GLY A 1 85 ? -12.325 11.822 5.293 1.00 93.31 85 GLY A C 1
ATOM 688 O O . GLY A 1 85 ? -13.532 11.639 5.104 1.00 93.31 85 GLY A O 1
ATOM 689 N N . ALA A 1 86 ? -11.395 11.220 4.546 1.00 94.00 86 ALA A N 1
ATOM 690 C CA . ALA A 1 86 ? -11.679 10.374 3.389 1.00 94.00 86 ALA A CA 1
ATOM 691 C C . ALA A 1 86 ? -11.294 8.903 3.621 1.00 94.00 86 ALA A C 1
ATOM 693 O O . ALA A 1 86 ? -10.285 8.592 4.247 1.00 94.00 86 ALA A O 1
ATOM 694 N N . LEU A 1 87 ? -12.100 7.977 3.095 1.00 95.88 87 LEU A N 1
ATOM 695 C CA . LEU A 1 87 ? -11.728 6.562 2.997 1.00 95.88 87 LEU A CA 1
ATOM 696 C C . LEU A 1 87 ? -10.765 6.358 1.825 1.00 95.88 87 LEU A C 1
ATOM 698 O O . LEU A 1 87 ? -10.817 7.095 0.835 1.00 95.88 87 LEU A O 1
ATOM 702 N N . HIS A 1 88 ? -9.968 5.290 1.874 1.00 94.44 88 HIS A N 1
ATOM 703 C CA . HIS A 1 88 ? -9.189 4.882 0.712 1.00 94.44 88 HIS A CA 1
ATOM 704 C C . HIS A 1 88 ? -10.107 4.645 -0.505 1.00 94.44 88 HIS A C 1
ATOM 706 O O . HIS A 1 88 ? -11.243 4.176 -0.375 1.00 94.44 88 HIS A O 1
ATOM 712 N N . LYS A 1 89 ? -9.633 4.961 -1.719 1.00 92.62 89 LYS A N 1
ATOM 713 C CA . LYS A 1 89 ? -10.465 4.887 -2.939 1.00 92.62 89 LYS A CA 1
ATOM 714 C C . LYS A 1 89 ? -10.956 3.462 -3.216 1.00 92.62 89 LYS A C 1
ATOM 716 O O . LYS A 1 89 ? -12.115 3.276 -3.584 1.00 92.62 89 LYS A O 1
ATOM 721 N N . ASN A 1 90 ? -10.129 2.455 -2.940 1.00 92.81 90 ASN A N 1
ATOM 722 C CA . ASN A 1 90 ? -10.429 1.042 -3.189 1.00 92.81 90 ASN A CA 1
ATOM 723 C C . ASN A 1 90 ? -10.300 0.206 -1.913 1.00 92.81 90 ASN A C 1
ATOM 725 O O . ASN A 1 90 ? -9.427 0.476 -1.099 1.00 92.81 90 ASN A O 1
ATOM 729 N N . ILE A 1 91 ? -11.152 -0.808 -1.757 1.00 94.88 91 ILE A N 1
ATOM 730 C CA . ILE A 1 91 ? -10.932 -1.867 -0.762 1.00 94.88 91 ILE A CA 1
ATOM 731 C C . ILE A 1 91 ? -9.846 -2.803 -1.294 1.00 94.88 91 ILE A C 1
ATOM 733 O O . ILE A 1 91 ? -9.846 -3.127 -2.488 1.00 94.88 91 ILE A O 1
ATOM 737 N N . PHE A 1 92 ? -8.933 -3.222 -0.423 1.00 95.81 92 PHE A N 1
ATOM 738 C CA . PHE A 1 92 ? -7.980 -4.285 -0.724 1.00 95.81 92 PHE A CA 1
ATOM 739 C C . PHE A 1 92 ? -8.712 -5.612 -0.965 1.00 95.81 92 PHE A C 1
ATOM 741 O O . PHE A 1 92 ? -9.604 -5.970 -0.204 1.00 95.81 92 PHE A O 1
ATOM 748 N N . LYS A 1 93 ? -8.360 -6.324 -2.042 1.00 94.00 93 LYS A N 1
ATOM 749 C CA . LYS A 1 93 ? -9.078 -7.534 -2.488 1.00 94.00 93 LYS A CA 1
ATOM 750 C C . LYS A 1 93 ? -8.293 -8.836 -2.294 1.00 94.00 93 LYS A C 1
ATOM 752 O O . LYS A 1 93 ? -8.808 -9.891 -2.648 1.00 94.00 93 LYS A O 1
ATOM 757 N N . GLY A 1 94 ? -7.058 -8.762 -1.800 1.00 91.88 94 GLY A N 1
ATOM 758 C CA . GLY A 1 94 ? -6.258 -9.939 -1.462 1.00 91.88 94 GLY A CA 1
ATOM 759 C C . GLY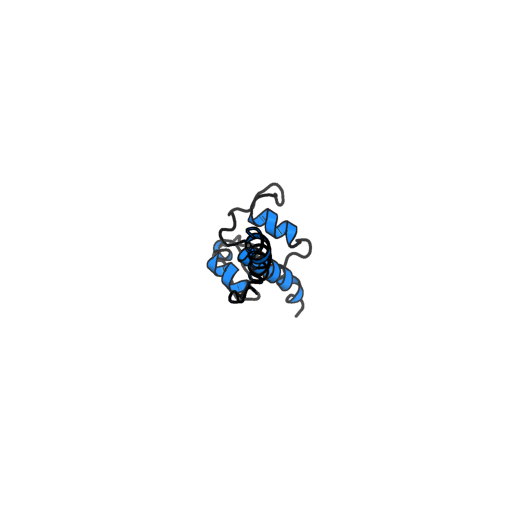 A 1 94 ? -6.645 -10.539 -0.109 1.00 91.88 94 GLY A C 1
ATOM 760 O O . GLY A 1 94 ? -7.525 -10.028 0.584 1.00 91.88 94 GLY A O 1
ATOM 761 N N . THR A 1 95 ? -5.960 -11.613 0.274 1.00 94.75 95 THR A N 1
ATOM 762 C CA . THR A 1 95 ? -6.129 -12.252 1.589 1.00 94.75 95 THR A CA 1
ATOM 763 C C . THR A 1 95 ? -5.521 -11.408 2.715 1.00 94.75 95 THR A C 1
ATOM 765 O O . THR A 1 95 ? -4.704 -10.518 2.466 1.00 94.75 95 THR A O 1
ATOM 768 N N . ASP A 1 96 ? -5.867 -11.705 3.970 1.00 92.62 96 ASP A N 1
ATOM 769 C CA . ASP A 1 96 ? -5.258 -11.035 5.129 1.00 92.62 96 ASP A CA 1
ATOM 770 C C . ASP A 1 96 ? -3.733 -11.236 5.189 1.00 92.62 96 ASP A C 1
ATOM 772 O O . ASP A 1 96 ? -3.000 -10.305 5.526 1.00 92.62 96 ASP A O 1
ATOM 776 N N . ASP A 1 97 ? -3.234 -12.400 4.768 1.00 91.94 97 ASP A N 1
ATOM 777 C CA . ASP A 1 97 ? -1.794 -12.672 4.679 1.00 91.94 97 ASP A CA 1
ATOM 778 C C . ASP A 1 97 ? -1.109 -11.820 3.600 1.00 91.94 97 ASP A C 1
ATOM 780 O O . ASP A 1 97 ? -0.017 -11.279 3.814 1.00 91.94 97 ASP A O 1
ATOM 784 N N . GLN A 1 98 ? -1.762 -11.642 2.446 1.00 93.81 98 GLN A N 1
ATOM 785 C CA . GLN A 1 98 ? -1.266 -10.756 1.392 1.00 93.81 98 GLN A CA 1
ATOM 786 C C . GLN A 1 98 ? -1.274 -9.296 1.844 1.00 93.81 98 GLN A C 1
ATOM 788 O O . GLN A 1 98 ? -0.320 -8.560 1.584 1.00 93.81 98 GLN A O 1
ATOM 793 N N . LEU A 1 99 ? -2.324 -8.877 2.555 1.00 95.56 99 LEU A N 1
ATOM 794 C CA . LEU A 1 99 ? -2.411 -7.540 3.132 1.00 95.56 99 LEU A CA 1
ATOM 795 C C . LEU A 1 99 ? -1.278 -7.307 4.132 1.00 95.56 99 LEU A C 1
ATOM 797 O O . LEU A 1 99 ? -0.587 -6.292 4.048 1.00 95.56 99 LEU A O 1
ATOM 801 N N . LYS A 1 100 ? -1.047 -8.260 5.039 1.00 94.56 100 LYS A N 1
ATOM 802 C CA . LYS A 1 100 ? 0.043 -8.191 6.012 1.00 94.56 100 LYS A CA 1
ATOM 803 C C . LYS A 1 100 ? 1.398 -8.068 5.314 1.00 94.56 100 LYS A C 1
ATOM 805 O O . LYS A 1 100 ? 2.182 -7.188 5.655 1.00 94.56 100 LYS A O 1
ATOM 810 N N . THR A 1 101 ? 1.648 -8.895 4.302 1.00 94.50 101 THR A N 1
ATOM 811 C CA . THR A 1 101 ? 2.914 -8.889 3.554 1.00 94.50 101 THR A CA 1
ATOM 812 C C . THR A 1 101 ? 3.136 -7.572 2.803 1.00 94.50 101 THR A C 1
ATOM 814 O O . THR A 1 101 ? 4.240 -7.024 2.813 1.00 94.50 101 THR A O 1
ATOM 817 N N . LEU A 1 102 ? 2.080 -7.015 2.203 1.00 94.31 102 LEU A N 1
ATOM 818 C CA . LEU A 1 102 ? 2.110 -5.693 1.576 1.00 94.31 102 LEU A CA 1
ATOM 819 C C . LEU A 1 102 ? 2.437 -4.589 2.592 1.00 94.31 102 LEU A C 1
ATOM 821 O O . LEU A 1 102 ? 3.275 -3.731 2.320 1.00 94.31 102 LEU A O 1
ATOM 825 N N . ILE A 1 103 ? 1.783 -4.601 3.755 1.00 93.88 103 ILE A N 1
ATOM 826 C CA . ILE A 1 103 ? 1.979 -3.606 4.816 1.00 93.88 103 ILE A CA 1
ATOM 827 C C . ILE A 1 103 ? 3.403 -3.667 5.365 1.00 93.88 103 ILE A C 1
ATOM 829 O O . ILE A 1 103 ? 4.053 -2.627 5.474 1.00 93.88 103 ILE A O 1
ATOM 833 N N . ASP A 1 104 ? 3.903 -4.866 5.663 1.00 92.06 104 ASP A N 1
ATOM 834 C CA . ASP A 1 104 ? 5.262 -5.066 6.166 1.00 92.06 104 ASP A CA 1
ATOM 835 C C . ASP A 1 104 ? 6.294 -4.506 5.173 1.00 92.06 104 ASP A C 1
ATOM 837 O O . ASP A 1 104 ? 7.218 -3.787 5.564 1.00 92.06 104 ASP A O 1
ATOM 841 N N . TRP A 1 105 ? 6.092 -4.747 3.872 1.00 91.50 105 TRP A N 1
ATOM 842 C CA . TRP A 1 105 ? 6.932 -4.177 2.819 1.00 91.50 105 TRP A CA 1
ATOM 843 C C . TRP A 1 105 ? 6.851 -2.644 2.761 1.00 91.50 105 TRP A C 1
ATOM 845 O O . TRP A 1 105 ? 7.892 -1.989 2.769 1.00 91.50 105 TRP A O 1
ATOM 855 N N . LEU A 1 106 ? 5.649 -2.052 2.783 1.00 90.75 106 LEU A N 1
ATOM 856 C CA . LEU A 1 106 ? 5.457 -0.592 2.780 1.00 90.75 106 LEU A CA 1
ATOM 857 C C . LEU A 1 106 ? 6.116 0.091 3.988 1.00 90.75 106 LEU A C 1
ATOM 859 O O . LEU A 1 106 ? 6.697 1.171 3.860 1.00 90.75 106 LEU A O 1
ATOM 863 N N . LEU A 1 107 ? 6.046 -0.527 5.168 1.00 89.06 107 LEU A N 1
ATOM 864 C CA . LEU A 1 107 ? 6.681 -0.011 6.379 1.00 89.06 107 LEU A CA 1
ATOM 865 C C . LEU A 1 107 ? 8.207 -0.146 6.330 1.00 89.06 107 LEU A C 1
ATOM 867 O O . LEU A 1 107 ? 8.906 0.725 6.852 1.00 89.06 107 LEU A O 1
ATOM 871 N N . ALA A 1 108 ? 8.729 -1.182 5.670 1.00 87.25 108 ALA A N 1
ATOM 872 C CA . ALA A 1 108 ? 10.161 -1.356 5.450 1.00 87.25 108 ALA A CA 1
ATOM 873 C C . ALA A 1 108 ? 10.748 -0.326 4.465 1.00 87.25 108 ALA A C 1
ATOM 875 O O . ALA A 1 108 ? 11.937 -0.027 4.546 1.00 87.25 108 ALA A O 1
ATOM 876 N N . LEU A 1 109 ? 9.941 0.303 3.598 1.00 83.69 109 LEU A N 1
ATOM 877 C CA . LEU A 1 109 ? 10.413 1.393 2.724 1.00 83.69 109 LEU A CA 1
ATOM 878 C C . LEU A 1 109 ? 10.981 2.584 3.521 1.00 83.69 109 LEU A C 1
ATOM 880 O O . LEU A 1 109 ? 11.898 3.260 3.054 1.00 83.69 109 LEU A O 1
ATOM 884 N N . LYS A 1 110 ? 10.523 2.789 4.769 1.00 70.69 110 LYS A N 1
ATOM 885 C CA . LYS A 1 110 ? 11.023 3.837 5.683 1.00 70.69 110 LYS A CA 1
ATOM 886 C C . LYS A 1 110 ? 12.532 3.742 5.941 1.00 70.69 110 LYS A C 1
ATOM 888 O O . LYS A 1 110 ? 13.162 4.757 6.236 1.00 70.69 110 LYS A O 1
ATOM 893 N N . THR A 1 111 ? 13.106 2.538 5.887 1.00 60.91 111 THR A N 1
ATOM 894 C CA . THR A 1 111 ? 14.524 2.297 6.206 1.00 60.91 111 THR A CA 1
ATOM 895 C C . THR A 1 111 ? 15.428 2.405 4.980 1.00 60.91 111 THR A C 1
ATOM 897 O O . THR A 1 111 ? 16.619 2.663 5.128 1.00 60.91 111 THR A O 1
ATOM 900 N N . GLN A 1 112 ? 14.861 2.282 3.777 1.00 57.41 112 GLN A N 1
ATOM 901 C CA . GLN A 1 112 ? 15.593 2.292 2.505 1.00 57.41 112 GLN A CA 1
ATOM 902 C C . GLN A 1 112 ? 15.826 3.709 1.953 1.00 57.41 112 GLN A C 1
ATOM 904 O O . GLN A 1 112 ? 16.711 3.915 1.132 1.00 57.41 112 GLN A O 1
ATOM 909 N N . SER A 1 113 ? 15.093 4.712 2.446 1.00 51.78 113 SER A N 1
ATOM 910 C CA . SER A 1 113 ? 15.212 6.122 2.031 1.00 51.78 113 SER A CA 1
ATOM 911 C C . SER A 1 113 ? 16.462 6.851 2.563 1.00 51.78 113 SER A C 1
ATOM 913 O O . SER A 1 113 ? 16.548 8.071 2.435 1.00 51.78 113 SER A O 1
ATOM 915 N N . LYS A 1 114 ? 17.401 6.152 3.216 1.00 42.16 114 LYS A N 1
ATOM 916 C CA . LYS A 1 114 ? 18.557 6.754 3.907 1.00 42.16 114 LYS A CA 1
ATOM 917 C C . LYS A 1 114 ? 19.896 6.598 3.169 1.00 42.16 114 LYS A C 1
ATOM 919 O O . LYS A 1 114 ? 20.933 6.730 3.816 1.00 42.16 114 LYS A O 1
ATOM 924 N N . LYS A 1 115 ? 19.884 6.304 1.868 1.00 38.12 115 LYS A N 1
ATOM 925 C CA . LYS A 1 115 ? 21.103 6.161 1.064 1.00 38.12 115 LYS A CA 1
ATOM 926 C C . LYS A 1 115 ? 21.249 7.288 0.054 1.00 38.12 115 LYS A C 1
ATOM 928 O O . LYS A 1 115 ? 20.221 7.639 -0.560 1.00 38.12 115 LYS A O 1
#

Foldseek 3Di:
DPPPVVVVVVVVVVVVVPPPPPPCPPPLCALVNLCVVQPVLCQAAQVCVPSHHPDPNRHYLLQADPPDDLVNQQCQLQQVDDDPNHGDPHRRDDDPVSSSNNSVNSNCSNVVVPD